Protein AF-A0A941BNI0-F1 (afdb_monomer_lite)

Secondary structure (DSSP, 8-state):
---------HHHHHHHHHHHHHHHHHHHHHHHHH--SPPPB-TTSS-HHHHHHHHTSTTSPPPHHHHHHHHHHHHHTT-S--HHHHHHHHHHHTHHHHHHHHHHHHHHHHHH----HHHHHHHHHHHHHHHHHHHHH---TTB-

pLDDT: mean 78.78, std 10.65, range [44.34, 90.88]

Radius of gyration: 21.59 Å; chains: 1; bounding box: 57×27×58 Å

Foldseek 3Di:
DDDPPPDDDPVNLVVLLVLLVVLLVVLLVVLVVPDPDDFDWDLVPADPQLNVLVVPDPPDPQDPVSVVSSQVRCVVVVNHPDVLLVSLLSCQVSVVSLVVSLVVSLVVCVVVDPDDSVSSSCSNNVVSVVSNVSSVVPDDPTGD

Organism: NCBI:txid2824119

Structure (mmCIF, N/CA/C/O backbone):
data_AF-A0A941BNI0-F1
#
_entry.id   AF-A0A941BNI0-F1
#
loop_
_atom_site.group_PDB
_atom_site.id
_atom_site.type_symbol
_atom_site.label_atom_id
_atom_site.label_alt_id
_atom_site.label_comp_id
_atom_site.label_asym_id
_atom_site.label_entity_id
_atom_site.label_seq_id
_atom_site.pdbx_PDB_ins_code
_atom_site.Cartn_x
_atom_site.Cartn_y
_atom_site.Cartn_z
_atom_site.occupancy
_atom_site.B_iso_or_equiv
_atom_site.auth_seq_id
_atom_site.auth_comp_id
_atom_site.auth_asym_id
_atom_site.auth_atom_id
_atom_site.pdbx_PDB_model_num
ATOM 1 N N . MET A 1 1 ? -34.127 12.279 32.098 1.00 46.91 1 MET A N 1
ATOM 2 C CA . MET A 1 1 ? -33.028 11.305 31.906 1.00 46.91 1 MET A CA 1
ATOM 3 C C . MET A 1 1 ? -31.739 12.084 31.678 1.00 46.91 1 MET A C 1
ATOM 5 O O . MET A 1 1 ? -31.647 12.733 30.645 1.00 46.91 1 MET A O 1
ATOM 9 N N . PRO A 1 2 ? -30.788 12.125 32.625 1.00 44.34 2 PRO A N 1
ATOM 10 C CA . PRO A 1 2 ? -29.553 12.874 32.425 1.00 44.34 2 PRO A CA 1
ATOM 11 C C . PRO A 1 2 ? -28.614 12.084 31.503 1.00 44.34 2 PRO A C 1
ATOM 13 O O . PRO A 1 2 ? -28.189 10.975 31.826 1.00 44.34 2 PRO A O 1
ATOM 16 N N . SER A 1 3 ? -28.313 12.649 30.333 1.00 49.62 3 SER A N 1
ATOM 17 C CA . SER A 1 3 ? -27.299 12.133 29.415 1.00 49.62 3 SER A CA 1
ATOM 18 C C . SER A 1 3 ? -25.926 12.255 30.072 1.00 49.62 3 SER A C 1
ATOM 20 O O . SER A 1 3 ? -25.367 13.346 30.191 1.00 49.62 3 SER A O 1
ATOM 22 N N . THR A 1 4 ? -25.382 11.131 30.526 1.00 46.72 4 THR A N 1
ATOM 23 C CA . THR A 1 4 ? -24.028 11.046 31.072 1.00 46.72 4 THR A CA 1
ATOM 24 C C . THR A 1 4 ? -23.015 11.214 29.941 1.00 46.72 4 THR A C 1
ATOM 26 O O . THR A 1 4 ? -22.580 10.252 29.309 1.00 46.72 4 THR A O 1
ATOM 29 N N . HIS A 1 5 ? -22.626 12.461 29.672 1.00 49.66 5 HIS A N 1
ATOM 30 C CA . HIS A 1 5 ? -21.441 12.772 28.878 1.00 49.66 5 HIS A CA 1
ATOM 31 C C . HIS A 1 5 ? -20.213 12.263 29.645 1.00 49.66 5 HIS A C 1
ATOM 33 O O . HIS A 1 5 ? -19.670 12.946 30.511 1.00 49.66 5 HIS A O 1
ATOM 39 N N . LYS A 1 6 ? -19.787 11.024 29.367 1.00 57.28 6 LYS A N 1
ATOM 40 C CA . LYS A 1 6 ? -18.497 10.514 29.841 1.00 57.28 6 LYS A CA 1
ATOM 41 C C . LYS A 1 6 ? -17.410 11.368 29.197 1.00 57.28 6 LYS A C 1
ATOM 43 O O . LYS A 1 6 ? -17.200 11.292 27.986 1.00 57.28 6 LYS A O 1
ATOM 48 N N . SER A 1 7 ? -16.765 12.208 30.000 1.00 58.97 7 SER A N 1
ATOM 49 C CA . SER A 1 7 ? -15.636 13.020 29.571 1.00 58.97 7 SER A CA 1
ATOM 50 C C . SER A 1 7 ? -14.543 12.103 29.023 1.00 58.97 7 SER A C 1
ATOM 52 O O . SER A 1 7 ? -14.110 11.141 29.661 1.00 58.97 7 SER A O 1
ATOM 54 N N . VAL A 1 8 ? -14.139 12.362 27.783 1.00 62.09 8 VAL A N 1
ATOM 55 C CA . VAL A 1 8 ? -13.047 11.635 27.143 1.00 62.09 8 VAL A CA 1
ATOM 56 C C . VAL A 1 8 ? -11.760 12.054 27.847 1.00 62.09 8 VAL A C 1
ATOM 58 O O . VAL A 1 8 ? -11.356 13.211 27.781 1.00 62.09 8 VAL A O 1
ATOM 61 N N . THR A 1 9 ? -11.127 11.127 28.559 1.00 72.94 9 THR A N 1
ATOM 62 C CA . THR A 1 9 ? -9.880 11.407 29.272 1.00 72.94 9 THR A CA 1
ATOM 63 C C . THR A 1 9 ? -8.697 11.349 28.304 1.00 72.94 9 THR A C 1
ATOM 65 O O . THR A 1 9 ? -8.609 10.451 27.465 1.00 72.94 9 THR A O 1
ATOM 68 N N . LEU A 1 10 ? -7.753 12.287 28.434 1.00 72.31 10 LEU A N 1
ATOM 69 C CA . LEU A 1 10 ? -6.491 12.328 27.680 1.00 72.31 10 LEU A CA 1
ATOM 70 C C . LEU A 1 10 ? -5.799 10.946 27.534 1.00 72.31 10 LEU A C 1
ATOM 72 O O . LEU A 1 10 ? -5.455 10.572 26.411 1.00 72.31 10 LEU A O 1
ATOM 76 N N . PRO A 1 11 ? -5.666 10.113 28.592 1.00 79.88 11 PRO A N 1
ATOM 77 C CA . PRO A 1 11 ? -5.078 8.775 28.464 1.00 79.88 11 PRO A CA 1
ATOM 78 C C . PRO A 1 11 ? -5.876 7.806 27.578 1.00 79.88 11 PRO A C 1
ATOM 80 O O . PRO A 1 11 ? -5.294 6.879 27.013 1.00 79.88 11 PRO A O 1
ATOM 83 N N . ALA A 1 12 ? -7.193 7.975 27.437 1.00 74.25 12 ALA A N 1
ATOM 84 C CA . ALA A 1 12 ? -8.001 7.144 26.547 1.00 74.25 12 ALA A CA 1
ATOM 85 C C . ALA A 1 12 ? -7.750 7.485 25.071 1.00 74.25 12 ALA A C 1
ATOM 87 O O . ALA A 1 12 ? -7.652 6.572 24.249 1.00 74.25 12 ALA A O 1
ATOM 88 N N . VAL A 1 13 ? -7.584 8.774 24.757 1.00 76.75 13 VAL A N 1
ATOM 89 C CA . VAL A 1 13 ? -7.248 9.257 23.407 1.00 76.75 13 VAL A CA 1
ATOM 90 C C . VAL A 1 13 ? -5.873 8.753 22.989 1.00 76.75 13 VAL A C 1
ATOM 92 O O . VAL A 1 13 ? -5.743 8.147 21.931 1.00 76.75 13 VAL A O 1
ATOM 95 N N . VAL A 1 14 ? -4.867 8.913 23.854 1.00 81.25 14 VAL A N 1
ATOM 96 C CA . VAL A 1 14 ? -3.496 8.450 23.585 1.00 81.25 14 VAL A CA 1
ATOM 97 C C . VAL A 1 14 ? -3.475 6.948 23.284 1.00 81.25 14 VAL A C 1
ATOM 99 O O . VAL A 1 14 ? -2.916 6.527 22.274 1.00 81.25 14 VAL A O 1
ATOM 102 N N . LYS A 1 15 ? -4.168 6.130 24.090 1.00 81.19 15 LYS A N 1
ATOM 103 C CA . LYS A 1 15 ? -4.287 4.680 23.845 1.00 81.19 15 LYS A CA 1
ATOM 104 C C . LYS A 1 15 ? -4.949 4.357 22.501 1.00 81.19 15 LYS A C 1
ATOM 106 O O . LYS A 1 15 ? -4.542 3.397 21.856 1.00 81.19 15 LYS A O 1
ATOM 111 N N . ALA A 1 16 ? -5.962 5.120 22.091 1.00 79.38 16 ALA A N 1
ATOM 112 C CA . ALA A 1 16 ? -6.642 4.912 20.815 1.00 79.38 16 ALA A CA 1
ATOM 113 C C . ALA A 1 16 ? -5.744 5.267 19.618 1.00 79.38 16 ALA A C 1
ATOM 115 O O . ALA A 1 16 ? -5.733 4.523 18.643 1.00 79.38 16 ALA A O 1
ATOM 116 N N . VAL A 1 17 ? -4.942 6.334 19.721 1.00 82.12 17 VAL A N 1
ATOM 117 C CA . VAL A 1 17 ? -3.948 6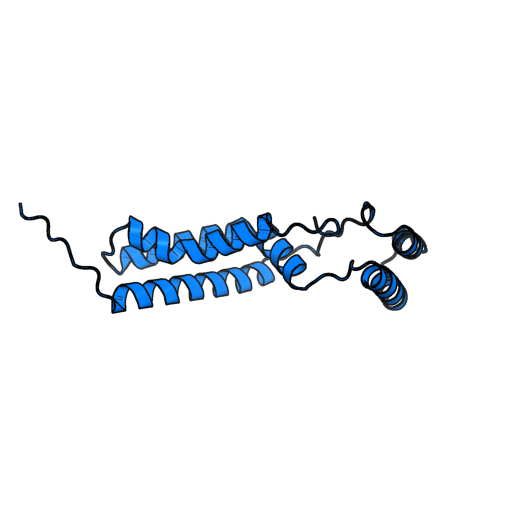.698 18.696 1.00 82.12 17 VAL A CA 1
ATOM 118 C C . VAL A 1 17 ? -2.887 5.609 18.552 1.00 82.12 17 VAL A C 1
ATOM 120 O O . VAL A 1 17 ? -2.645 5.137 17.444 1.00 82.12 17 VAL A O 1
ATOM 123 N N . PHE A 1 18 ? -2.291 5.156 19.661 1.00 86.88 18 PHE A N 1
ATOM 124 C CA . PHE A 1 18 ? -1.304 4.070 19.626 1.00 86.88 18 PHE A CA 1
ATOM 125 C C . PHE A 1 18 ? -1.883 2.785 19.038 1.00 86.88 18 PHE A C 1
ATOM 127 O O . PHE A 1 18 ? -1.211 2.105 18.268 1.00 86.88 18 PHE A O 1
ATOM 134 N N . LEU A 1 19 ? -3.139 2.472 19.357 1.00 87.00 19 LEU A N 1
ATOM 135 C CA . LEU A 1 19 ? -3.819 1.325 18.775 1.00 87.00 19 LEU A CA 1
ATOM 136 C C . LEU A 1 19 ? -4.038 1.499 17.265 1.00 87.00 19 LEU A C 1
ATOM 138 O O . LEU A 1 19 ? -3.767 0.569 16.516 1.00 87.00 19 LEU A O 1
ATOM 142 N N . GLY A 1 20 ? -4.458 2.680 16.802 1.00 85.31 20 GLY A N 1
ATOM 143 C CA . GLY A 1 20 ? -4.582 2.983 15.372 1.00 85.31 20 GLY A CA 1
ATOM 144 C C . GLY A 1 20 ? -3.252 2.853 14.617 1.00 85.31 20 GLY A C 1
ATOM 145 O O . GLY A 1 20 ? -3.214 2.280 13.529 1.00 85.31 20 GLY A O 1
ATOM 146 N N . LEU A 1 21 ? -2.146 3.304 15.218 1.00 88.50 21 LEU A N 1
ATOM 147 C CA . LEU A 1 21 ? -0.796 3.131 14.668 1.00 88.50 21 LEU A CA 1
ATOM 148 C C . LEU A 1 21 ? -0.357 1.660 14.646 1.00 88.50 21 LEU A C 1
ATOM 150 O O . LEU A 1 21 ? 0.225 1.209 13.663 1.00 88.50 21 LEU A O 1
ATOM 154 N N . ALA A 1 22 ? -0.665 0.894 15.694 1.00 89.50 22 ALA A N 1
ATOM 155 C CA . ALA A 1 22 ? -0.378 -0.538 15.734 1.00 89.50 22 ALA A CA 1
ATOM 156 C C . ALA A 1 22 ? -1.156 -1.300 14.650 1.00 89.50 22 ALA A C 1
ATOM 158 O O . ALA A 1 22 ? -0.594 -2.167 13.984 1.00 89.50 22 ALA A O 1
ATOM 159 N N . VAL A 1 23 ? -2.425 -0.938 14.425 1.00 90.12 23 VAL A N 1
ATOM 160 C CA . VAL A 1 23 ? -3.237 -1.496 13.335 1.00 90.12 23 VAL A CA 1
ATOM 161 C C . VAL A 1 23 ? -2.633 -1.140 11.980 1.00 90.12 23 VAL A C 1
ATOM 163 O O . VAL A 1 23 ? -2.523 -2.019 11.140 1.00 90.12 23 VAL A O 1
ATOM 166 N N . LEU A 1 24 ? -2.185 0.101 11.767 1.00 89.44 24 LEU A N 1
ATOM 167 C CA . LEU A 1 24 ? -1.508 0.502 10.527 1.00 89.44 24 LEU A CA 1
ATOM 168 C C . LEU A 1 24 ? -0.237 -0.325 10.255 1.00 89.44 24 LEU A C 1
ATOM 170 O O . LEU A 1 24 ? -0.025 -0.789 9.132 1.00 89.44 24 LEU A O 1
ATOM 174 N N . LEU A 1 25 ? 0.604 -0.524 11.273 1.00 90.69 25 LEU A N 1
ATOM 175 C CA . LEU A 1 25 ? 1.806 -1.355 11.156 1.00 90.69 25 LEU A CA 1
ATOM 176 C C . LEU A 1 25 ? 1.446 -2.800 10.811 1.00 90.69 25 LEU A C 1
ATOM 178 O O . LEU A 1 25 ? 2.035 -3.379 9.900 1.00 90.69 25 LEU A O 1
ATOM 182 N N . LEU A 1 26 ? 0.444 -3.359 11.491 1.00 90.88 26 LEU A N 1
ATOM 183 C CA . LEU A 1 26 ? -0.038 -4.706 11.212 1.00 90.88 26 LEU A CA 1
ATOM 184 C C . LEU A 1 26 ? -0.592 -4.820 9.787 1.00 90.88 26 LEU A C 1
ATOM 186 O O . LEU A 1 26 ? -0.243 -5.767 9.089 1.00 90.88 26 LEU A O 1
ATOM 190 N N . SER A 1 27 ? -1.380 -3.842 9.325 1.00 88.69 27 SER A N 1
ATOM 191 C CA . SER A 1 27 ? -1.874 -3.782 7.944 1.00 88.69 27 SER A CA 1
ATOM 192 C C . SER A 1 27 ? -0.737 -3.791 6.934 1.00 88.69 27 SER A C 1
ATOM 194 O O . SER A 1 27 ? -0.808 -4.523 5.954 1.00 88.69 27 SER A O 1
ATOM 196 N N . THR A 1 28 ? 0.331 -3.039 7.206 1.00 85.69 28 THR A N 1
ATOM 197 C CA . THR A 1 28 ? 1.514 -2.990 6.339 1.00 85.69 28 THR A CA 1
ATOM 198 C C . THR A 1 28 ? 2.231 -4.343 6.297 1.00 85.69 28 THR A C 1
ATOM 200 O O . THR A 1 28 ? 2.606 -4.818 5.232 1.00 85.69 28 THR A O 1
ATOM 203 N N . ILE A 1 29 ? 2.399 -5.016 7.437 1.00 88.31 29 ILE A N 1
ATOM 204 C CA . ILE A 1 29 ? 3.024 -6.348 7.471 1.00 88.31 29 ILE A CA 1
ATOM 205 C C . ILE A 1 29 ? 2.163 -7.364 6.709 1.00 88.31 29 ILE A C 1
ATOM 207 O O . ILE A 1 29 ? 2.670 -8.113 5.876 1.00 88.31 29 ILE A O 1
ATOM 211 N N . VAL A 1 30 ? 0.851 -7.372 6.960 1.00 88.06 30 VAL A N 1
ATOM 212 C CA . VAL A 1 30 ? -0.088 -8.292 6.307 1.00 88.06 30 VAL A CA 1
ATOM 213 C C . VAL A 1 30 ? -0.182 -8.020 4.804 1.00 88.06 30 VAL A C 1
ATOM 215 O O . VAL A 1 30 ? -0.281 -8.977 4.037 1.00 88.06 30 VAL A O 1
ATOM 218 N N . SER A 1 31 ? -0.089 -6.764 4.350 1.00 85.00 31 SER A N 1
ATOM 219 C CA . SER A 1 31 ? -0.066 -6.460 2.914 1.00 85.00 31 SER A CA 1
ATOM 220 C C . SER A 1 31 ? 1.132 -7.111 2.224 1.00 85.00 31 SER A C 1
ATOM 222 O O . SER A 1 31 ? 0.947 -7.824 1.245 1.00 85.00 31 SER A O 1
ATOM 224 N N . PHE A 1 32 ? 2.334 -7.003 2.804 1.00 81.75 32 PHE A N 1
ATOM 225 C CA . PHE A 1 32 ? 3.522 -7.651 2.235 1.00 81.75 32 PHE A CA 1
ATOM 226 C C . PHE A 1 32 ? 3.417 -9.183 2.197 1.00 81.75 32 PHE A C 1
ATOM 228 O O . PHE A 1 32 ? 3.935 -9.802 1.272 1.00 81.75 32 PHE A O 1
ATOM 235 N N . LEU A 1 33 ? 2.740 -9.803 3.171 1.00 84.12 33 LEU A N 1
ATOM 236 C CA . LEU A 1 33 ? 2.542 -11.260 3.213 1.00 84.12 33 LEU A CA 1
ATOM 237 C C . LEU A 1 33 ? 1.446 -11.758 2.263 1.00 84.12 33 LEU A C 1
ATOM 239 O O . LEU A 1 33 ? 1.498 -12.897 1.807 1.00 84.12 33 LEU A O 1
ATOM 243 N N . THR A 1 34 ? 0.442 -10.929 1.975 1.00 78.62 34 THR A N 1
ATOM 244 C CA . THR A 1 34 ? -0.664 -11.271 1.059 1.00 78.62 34 THR A CA 1
ATOM 245 C C . THR A 1 34 ? -0.311 -11.034 -0.407 1.00 78.62 34 THR A C 1
ATOM 247 O O . THR A 1 34 ? -1.071 -11.408 -1.303 1.00 78.62 34 THR A O 1
ATOM 250 N N . ARG A 1 35 ? 0.870 -10.473 -0.666 1.00 70.12 35 ARG A N 1
ATOM 251 C CA . ARG A 1 35 ? 1.383 -10.210 -1.997 1.00 70.12 35 ARG A CA 1
ATOM 252 C C . ARG A 1 35 ? 1.736 -11.505 -2.736 1.00 70.12 35 ARG A C 1
ATOM 254 O O . ARG A 1 35 ? 2.797 -12.089 -2.544 1.00 70.12 35 ARG A O 1
ATOM 261 N N . THR A 1 36 ? 0.866 -11.916 -3.652 1.00 65.62 36 THR A N 1
ATOM 262 C CA . THR A 1 36 ? 1.077 -13.093 -4.517 1.00 65.62 36 THR A CA 1
ATOM 263 C C . THR A 1 36 ? 1.612 -12.742 -5.909 1.00 65.62 36 THR A C 1
ATOM 265 O O . THR A 1 36 ? 2.030 -13.630 -6.648 1.00 65.62 36 THR A O 1
ATOM 268 N N . GLY A 1 37 ? 1.652 -11.453 -6.269 1.00 60.31 37 GLY A N 1
ATOM 269 C CA . GLY A 1 37 ? 2.139 -10.961 -7.559 1.00 60.31 37 GLY A CA 1
ATOM 270 C C . GLY A 1 37 ? 3.306 -9.981 -7.421 1.00 60.31 37 GLY A C 1
ATOM 271 O O . GLY A 1 37 ? 3.312 -9.110 -6.546 1.00 60.31 37 GLY A O 1
ATOM 272 N N . GLY A 1 38 ? 4.302 -10.100 -8.303 1.00 65.19 38 GLY A N 1
ATOM 273 C CA . GLY A 1 38 ? 5.387 -9.120 -8.420 1.00 65.19 38 GLY A CA 1
ATOM 274 C C . GLY A 1 38 ? 4.877 -7.700 -8.715 1.00 65.19 38 GLY A C 1
ATOM 275 O O . GLY A 1 38 ? 3.696 -7.481 -8.984 1.00 65.19 38 GLY A O 1
ATOM 276 N N . ILE A 1 39 ? 5.759 -6.703 -8.643 1.00 66.38 39 ILE A N 1
ATOM 277 C CA . ILE A 1 39 ? 5.405 -5.322 -9.005 1.00 66.38 39 ILE A CA 1
ATOM 278 C C . ILE A 1 39 ? 5.186 -5.260 -10.516 1.00 66.38 39 ILE A C 1
ATOM 280 O O . ILE A 1 39 ? 6.067 -5.655 -11.280 1.00 66.38 39 ILE A O 1
ATOM 284 N N . ARG A 1 40 ? 4.035 -4.738 -10.952 1.00 67.81 40 ARG A N 1
ATOM 285 C CA . ARG A 1 40 ? 3.844 -4.373 -12.355 1.00 67.81 40 ARG A CA 1
ATOM 286 C C . ARG A 1 40 ? 4.563 -3.058 -12.604 1.00 67.81 40 ARG A C 1
ATOM 288 O O . ARG A 1 40 ? 4.312 -2.059 -11.934 1.00 67.81 40 ARG A O 1
ATOM 295 N N . VAL A 1 41 ? 5.496 -3.088 -13.542 1.00 72.81 41 VAL A N 1
ATOM 296 C CA . VAL A 1 41 ? 6.279 -1.915 -13.909 1.00 72.81 41 VAL A CA 1
ATOM 297 C C . VAL A 1 41 ? 5.833 -1.478 -15.292 1.00 72.81 41 VAL A C 1
ATOM 299 O O . VAL A 1 41 ? 5.826 -2.284 -16.222 1.00 72.81 41 VAL A O 1
ATOM 302 N N . ASN A 1 42 ? 5.435 -0.215 -15.423 1.00 76.56 42 ASN A N 1
ATOM 303 C CA . ASN A 1 42 ? 5.076 0.355 -16.711 1.00 76.56 42 ASN A CA 1
ATOM 304 C C . ASN A 1 42 ? 6.358 0.655 -17.495 1.00 76.56 42 ASN A C 1
ATOM 306 O O . ASN A 1 42 ? 6.966 1.719 -17.354 1.00 76.56 42 ASN A O 1
ATOM 310 N N . THR A 1 43 ? 6.765 -0.305 -18.318 1.00 78.69 43 THR A N 1
ATOM 311 C CA . THR A 1 43 ? 7.963 -0.207 -19.154 1.00 78.69 43 THR A CA 1
ATOM 312 C C . THR A 1 43 ? 7.800 0.783 -20.305 1.00 78.69 43 THR A C 1
ATOM 314 O O . THR A 1 43 ? 8.802 1.222 -20.858 1.00 78.69 43 THR A O 1
ATOM 317 N N . GLU A 1 44 ? 6.575 1.173 -20.674 1.00 81.12 44 GLU A N 1
ATOM 318 C CA . GLU A 1 44 ? 6.334 2.166 -21.735 1.00 81.12 44 GLU A CA 1
ATOM 319 C C . GLU A 1 44 ? 6.760 3.569 -21.313 1.00 81.12 44 GLU A C 1
ATOM 321 O O . GLU A 1 44 ? 7.255 4.349 -22.128 1.00 81.12 44 GLU A O 1
ATOM 326 N N . ALA A 1 45 ? 6.613 3.864 -20.023 1.00 78.75 45 ALA A N 1
ATOM 327 C CA . ALA A 1 45 ? 7.018 5.132 -19.449 1.00 78.75 45 ALA A CA 1
ATOM 328 C C . ALA A 1 45 ? 8.551 5.254 -19.332 1.00 78.75 45 ALA A C 1
ATOM 330 O O . ALA A 1 45 ? 9.063 6.360 -19.195 1.00 78.75 45 ALA A O 1
ATOM 331 N N . TRP A 1 46 ? 9.307 4.153 -19.422 1.00 84.31 46 TRP A N 1
ATOM 332 C CA . TRP A 1 46 ? 10.763 4.180 -19.271 1.00 84.31 46 TRP A CA 1
ATOM 333 C C . TRP A 1 46 ? 11.478 4.983 -20.377 1.00 84.31 46 TRP A C 1
ATOM 335 O O . TRP A 1 46 ? 11.017 5.030 -21.530 1.00 84.31 46 TRP A O 1
ATOM 345 N N . PRO A 1 47 ? 12.666 5.547 -20.072 1.00 84.19 47 PRO A N 1
ATOM 346 C CA . PRO A 1 47 ? 13.542 6.126 -21.082 1.00 84.19 47 PRO A CA 1
ATOM 347 C C . PRO A 1 47 ? 13.775 5.149 -22.246 1.00 84.19 47 PRO A C 1
ATOM 349 O O . PRO A 1 47 ? 13.859 3.935 -22.024 1.00 84.19 47 PRO A O 1
ATOM 352 N N . PRO A 1 48 ? 13.892 5.642 -23.492 1.00 86.81 48 PRO A N 1
ATOM 353 C CA . PRO A 1 48 ? 14.102 4.779 -24.651 1.00 86.81 48 PRO A CA 1
ATOM 354 C C . PRO A 1 48 ? 15.364 3.914 -24.506 1.00 86.81 48 PRO A C 1
ATOM 356 O O . PRO A 1 48 ? 15.327 2.750 -24.887 1.00 86.81 48 PRO A O 1
ATOM 359 N N . SER A 1 49 ? 16.431 4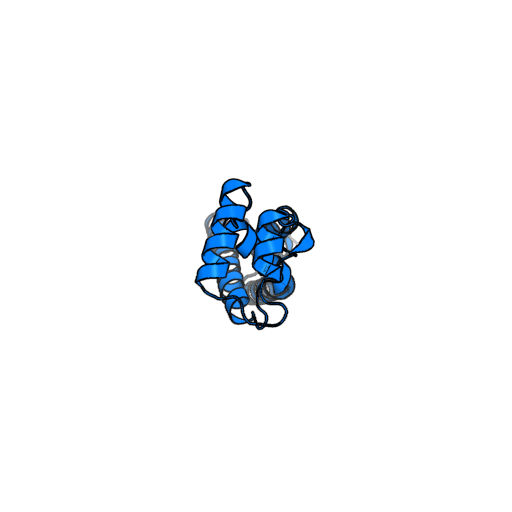.416 -23.867 1.00 87.56 49 SER A N 1
ATOM 360 C CA . SER A 1 49 ? 17.652 3.644 -23.576 1.00 87.56 49 SER A CA 1
ATOM 361 C C . SER A 1 49 ? 17.385 2.407 -22.706 1.00 87.56 49 SER A C 1
ATOM 363 O O . SER A 1 49 ? 17.833 1.309 -23.038 1.00 87.56 49 SER A O 1
ATOM 365 N N . ALA A 1 50 ? 16.600 2.553 -21.635 1.00 86.62 50 ALA A N 1
ATOM 366 C CA . ALA A 1 50 ? 16.222 1.454 -20.746 1.00 86.62 50 ALA A CA 1
ATOM 367 C C . ALA A 1 50 ? 15.308 0.427 -21.440 1.00 86.62 50 ALA A C 1
ATOM 369 O O . ALA A 1 50 ? 15.459 -0.779 -21.231 1.00 86.62 50 ALA A O 1
ATOM 370 N N . ARG A 1 51 ? 14.395 0.887 -22.308 1.00 86.75 51 ARG A N 1
ATOM 371 C CA . ARG A 1 51 ? 13.540 0.002 -23.117 1.00 86.75 51 ARG A CA 1
ATOM 372 C C . ARG A 1 51 ? 14.351 -0.846 -24.087 1.00 86.75 51 ARG A C 1
ATOM 374 O O . ARG A 1 51 ? 14.086 -2.037 -24.200 1.00 86.75 51 ARG A O 1
ATOM 381 N N . THR A 1 52 ? 15.364 -0.273 -24.733 1.00 90.25 52 THR A N 1
ATOM 382 C CA . THR A 1 52 ? 16.242 -1.028 -25.636 1.00 90.25 52 THR A CA 1
ATOM 383 C C . THR A 1 52 ? 16.948 -2.168 -24.902 1.00 90.25 52 THR A C 1
ATOM 385 O O . THR A 1 52 ? 16.974 -3.281 -25.415 1.00 90.25 52 THR A O 1
ATOM 388 N N . ILE A 1 53 ? 17.432 -1.934 -23.674 1.00 88.00 53 ILE A N 1
ATOM 389 C CA . ILE A 1 53 ? 18.088 -2.969 -22.852 1.00 88.00 53 ILE A CA 1
ATOM 390 C C . ILE A 1 53 ? 17.109 -4.092 -22.476 1.00 88.00 53 ILE A C 1
ATOM 392 O O . ILE A 1 53 ? 17.472 -5.270 -22.508 1.00 88.00 53 ILE A O 1
ATOM 396 N N . LEU A 1 54 ? 15.863 -3.741 -22.139 1.00 86.25 54 LEU A N 1
ATOM 397 C CA . LEU A 1 54 ? 14.808 -4.716 -21.850 1.00 86.25 54 LEU A CA 1
ATOM 398 C C . LEU A 1 54 ? 14.483 -5.583 -23.080 1.00 86.25 54 LEU A C 1
ATOM 400 O O . LEU A 1 54 ? 14.262 -6.785 -22.953 1.00 86.25 54 LEU A O 1
ATOM 404 N N . LEU A 1 55 ? 14.485 -4.978 -24.269 1.00 88.50 55 LEU A N 1
ATOM 405 C CA . LEU A 1 55 ? 14.165 -5.636 -25.537 1.00 88.50 55 LEU A CA 1
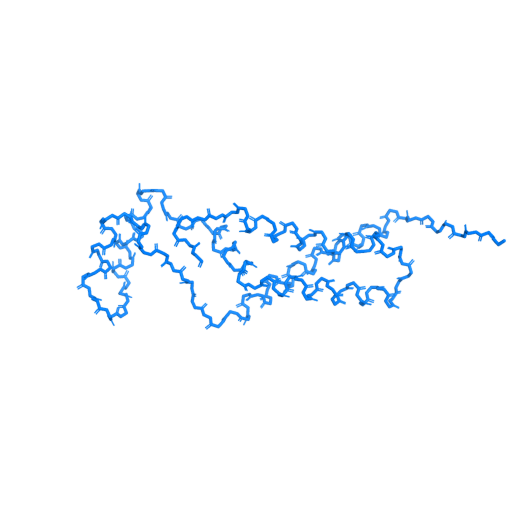ATOM 406 C C . LEU A 1 55 ? 15.322 -6.456 -26.128 1.00 88.50 55 LEU A C 1
ATOM 408 O O . LEU A 1 55 ? 15.106 -7.157 -27.111 1.00 88.50 55 LEU A O 1
ATOM 412 N N . GLU A 1 56 ? 16.520 -6.437 -25.533 1.00 89.44 56 GLU A N 1
ATOM 413 C CA . GLU A 1 56 ? 17.649 -7.270 -25.984 1.00 89.44 56 GLU A CA 1
ATOM 414 C C . GLU A 1 56 ? 17.315 -8.773 -25.958 1.00 89.44 56 GLU A C 1
ATOM 416 O O . GLU A 1 56 ? 17.882 -9.548 -26.728 1.00 89.44 56 GLU A O 1
ATOM 421 N N . ARG A 1 57 ? 16.422 -9.202 -25.053 1.00 84.88 57 ARG A N 1
ATOM 422 C CA . ARG A 1 57 ? 16.032 -10.611 -24.873 1.00 84.88 57 ARG A CA 1
ATOM 423 C C . ARG A 1 57 ? 14.529 -10.744 -24.595 1.00 84.88 57 ARG A C 1
ATOM 425 O O . ARG A 1 57 ? 14.138 -10.969 -23.447 1.00 84.88 57 ARG A O 1
ATOM 432 N N . PRO A 1 58 ? 13.666 -10.607 -25.616 1.00 83.06 58 PRO A N 1
ATOM 433 C CA . PRO A 1 58 ? 12.224 -10.660 -25.416 1.00 83.06 58 PRO A CA 1
ATOM 434 C C . PRO A 1 58 ? 11.796 -12.050 -24.925 1.00 83.06 58 PRO A C 1
ATOM 436 O O . PRO A 1 58 ? 12.209 -13.072 -25.469 1.00 83.06 58 PRO A O 1
ATOM 439 N N . GLY A 1 59 ? 10.974 -12.089 -23.875 1.00 79.19 59 GLY A N 1
ATOM 440 C CA . GLY A 1 59 ? 10.429 -13.330 -23.312 1.00 79.19 59 GLY A CA 1
ATOM 441 C C . GLY A 1 59 ? 11.385 -14.132 -22.421 1.00 79.19 59 GLY A C 1
ATOM 442 O O . GLY A 1 59 ? 10.966 -15.138 -21.854 1.00 79.19 59 GLY A O 1
ATOM 443 N N . GLN A 1 60 ? 12.638 -13.696 -22.253 1.00 85.56 60 GLN A N 1
ATOM 444 C CA . GLN A 1 60 ? 13.559 -14.292 -21.283 1.00 85.56 60 GLN A CA 1
ATOM 445 C C . GLN A 1 60 ? 13.511 -13.541 -19.944 1.00 85.56 60 GLN A C 1
ATOM 447 O O . GLN A 1 60 ? 13.269 -12.331 -19.926 1.00 85.56 60 GLN A O 1
ATOM 452 N N . PRO A 1 61 ? 13.757 -14.226 -18.811 1.00 85.06 61 PRO A N 1
ATOM 453 C CA . PRO A 1 61 ? 13.905 -13.553 -17.529 1.00 85.06 61 PRO A CA 1
ATOM 454 C C . PRO A 1 61 ? 15.077 -12.565 -17.568 1.00 85.06 61 PRO A C 1
ATOM 456 O O . PRO A 1 61 ? 16.130 -12.840 -18.149 1.00 85.06 61 PRO A O 1
ATOM 459 N N . ILE A 1 62 ? 14.884 -11.408 -16.932 1.00 85.69 62 ILE A N 1
ATOM 460 C CA . ILE A 1 62 ? 15.880 -10.335 -16.890 1.00 85.69 62 ILE A CA 1
ATOM 461 C C . ILE A 1 62 ? 17.104 -10.820 -16.112 1.00 85.69 62 ILE A C 1
ATOM 463 O O . ILE A 1 62 ? 17.005 -11.224 -14.953 1.00 85.69 62 ILE A O 1
ATOM 467 N N . THR A 1 63 ? 18.269 -10.759 -16.753 1.00 89.62 63 THR A N 1
ATOM 468 C CA . THR A 1 63 ? 19.546 -11.077 -16.099 1.00 89.62 63 THR A CA 1
ATOM 469 C C . THR A 1 63 ? 19.971 -9.969 -15.133 1.00 89.62 63 THR A C 1
ATOM 471 O O . THR A 1 63 ? 19.601 -8.805 -15.299 1.00 89.62 63 THR A O 1
ATOM 474 N N . ILE A 1 64 ? 20.798 -10.309 -14.140 1.00 88.38 64 ILE A N 1
ATOM 475 C CA . ILE A 1 64 ? 21.317 -9.350 -13.149 1.00 88.38 64 ILE A CA 1
ATOM 476 C C . ILE A 1 64 ? 22.066 -8.201 -13.846 1.00 88.38 64 ILE A C 1
ATOM 478 O O . ILE A 1 64 ? 21.885 -7.032 -13.503 1.00 88.38 64 ILE A O 1
ATOM 482 N N . GLU A 1 65 ? 22.859 -8.507 -14.872 1.00 89.25 65 GLU A N 1
ATOM 483 C CA . GLU A 1 65 ? 23.591 -7.527 -15.677 1.00 89.25 65 GLU A CA 1
ATOM 484 C C . GLU A 1 65 ? 22.662 -6.601 -16.470 1.00 89.25 65 GLU A C 1
ATOM 486 O O . GLU A 1 65 ? 22.922 -5.398 -16.553 1.00 89.25 65 GLU A O 1
ATOM 491 N N . GLN A 1 66 ? 21.577 -7.128 -17.050 1.00 88.25 66 GLN A N 1
ATOM 492 C CA . GLN A 1 66 ? 20.564 -6.296 -17.708 1.00 88.25 66 GLN A CA 1
ATOM 493 C C . GLN A 1 66 ? 19.877 -5.377 -16.701 1.00 88.25 66 GLN A C 1
ATOM 495 O O . GLN A 1 66 ? 19.764 -4.180 -16.963 1.00 88.25 66 GLN A O 1
ATOM 500 N N . TRP A 1 67 ? 19.492 -5.898 -15.532 1.00 87.81 67 TRP A N 1
ATOM 501 C CA . TRP A 1 67 ? 18.875 -5.092 -14.481 1.00 87.81 67 TRP A CA 1
ATOM 502 C C . TRP A 1 67 ? 19.798 -3.969 -14.005 1.00 87.81 67 TRP A C 1
ATOM 504 O O . TRP A 1 67 ? 19.365 -2.827 -13.905 1.00 87.81 67 TRP A O 1
ATOM 514 N N . ARG A 1 68 ? 21.093 -4.246 -13.810 1.00 88.56 68 ARG A N 1
ATOM 515 C CA . ARG A 1 68 ? 22.082 -3.226 -13.425 1.00 88.56 68 ARG A CA 1
ATOM 516 C C . ARG A 1 68 ? 22.198 -2.105 -14.467 1.00 88.56 68 ARG A C 1
ATOM 518 O O . ARG A 1 68 ? 22.352 -0.943 -14.098 1.00 88.56 68 ARG A O 1
ATOM 525 N N . ARG A 1 69 ? 22.130 -2.431 -15.764 1.00 88.69 69 ARG A N 1
ATOM 526 C CA . ARG A 1 69 ? 22.153 -1.425 -16.841 1.00 88.69 69 ARG A CA 1
ATOM 527 C C . ARG A 1 69 ? 20.864 -0.604 -16.880 1.00 88.69 69 ARG A C 1
ATOM 529 O O . ARG A 1 69 ? 20.938 0.616 -16.982 1.00 88.69 69 ARG A O 1
ATOM 536 N N . ILE A 1 70 ? 19.710 -1.254 -16.734 1.00 86.88 70 ILE A N 1
ATOM 537 C CA . ILE A 1 70 ? 18.403 -0.586 -16.645 1.00 86.88 70 ILE A CA 1
ATOM 538 C C . ILE A 1 70 ? 18.369 0.365 -15.444 1.00 86.88 70 ILE A C 1
ATOM 540 O O . ILE A 1 70 ? 17.998 1.523 -15.596 1.00 86.88 70 ILE A O 1
ATOM 544 N N . ASP A 1 71 ? 18.814 -0.085 -14.271 1.00 83.81 71 ASP A N 1
ATOM 545 C CA . ASP A 1 71 ? 18.831 0.720 -13.047 1.00 83.81 71 ASP A CA 1
ATOM 546 C C . ASP A 1 71 ? 19.755 1.943 -13.169 1.00 83.81 71 ASP A C 1
ATOM 548 O O . ASP A 1 71 ? 19.409 3.045 -12.740 1.00 83.81 71 ASP A O 1
ATOM 552 N N . LYS A 1 72 ? 20.899 1.802 -13.852 1.00 87.12 72 LYS A N 1
ATOM 553 C CA . LYS A 1 72 ? 21.787 2.931 -14.175 1.00 87.12 72 LYS A CA 1
ATOM 554 C C . LYS A 1 72 ? 21.109 3.971 -15.080 1.00 87.12 72 LYS A C 1
ATOM 556 O O . LYS A 1 72 ? 21.237 5.167 -14.835 1.00 87.12 72 LYS A O 1
ATOM 561 N N . GLU A 1 73 ? 20.389 3.529 -16.108 1.00 87.06 73 GLU A N 1
ATOM 562 C CA . GLU A 1 73 ? 19.649 4.422 -17.013 1.00 87.06 73 GLU A CA 1
ATOM 563 C C . GLU A 1 73 ? 18.445 5.081 -16.326 1.00 87.06 73 GLU A C 1
ATOM 565 O O . GLU A 1 73 ? 18.161 6.259 -16.542 1.00 87.06 73 GLU A O 1
ATOM 570 N N . LEU A 1 74 ? 17.747 4.347 -15.458 1.00 81.56 74 LEU A N 1
ATOM 571 C CA . LEU A 1 74 ? 16.642 4.891 -14.676 1.00 81.56 74 LEU A CA 1
ATOM 572 C C . LEU A 1 74 ? 17.152 5.914 -13.658 1.00 81.56 74 LEU A C 1
ATOM 574 O O . LEU A 1 74 ? 16.619 7.016 -13.588 1.00 81.56 74 LEU A O 1
ATOM 578 N N . SER A 1 75 ? 18.205 5.602 -12.904 1.00 79.25 75 SER A N 1
ATOM 579 C CA . SER A 1 75 ? 18.781 6.513 -11.906 1.00 79.25 75 SER A CA 1
ATOM 580 C C . SER A 1 75 ? 19.343 7.799 -12.520 1.00 79.25 75 SER A C 1
ATOM 582 O O . SER A 1 75 ? 19.134 8.872 -11.950 1.00 79.25 75 SER A O 1
ATOM 584 N N . SER A 1 76 ? 19.963 7.736 -13.705 1.00 81.56 76 SER A N 1
ATOM 585 C CA . SER A 1 76 ? 20.444 8.930 -14.417 1.00 81.56 76 SER A CA 1
ATOM 586 C C . SER A 1 76 ? 19.307 9.868 -14.849 1.00 81.56 76 SER A C 1
ATOM 588 O O . SER A 1 76 ? 19.489 11.084 -14.870 1.00 81.56 76 SER A O 1
ATOM 590 N N . HIS A 1 77 ? 18.110 9.328 -15.095 1.00 72.38 77 HIS A N 1
ATOM 591 C CA . HIS A 1 77 ? 16.912 10.080 -15.486 1.00 72.38 77 HIS A CA 1
ATOM 592 C C . HIS A 1 77 ? 15.964 10.391 -14.307 1.00 72.38 77 HIS A C 1
ATOM 594 O O . HIS A 1 77 ? 14.781 10.650 -14.524 1.00 72.38 77 HIS A O 1
ATOM 600 N N . LYS A 1 78 ? 16.455 10.367 -13.052 1.00 67.75 78 LYS A N 1
ATOM 601 C CA . LYS A 1 78 ? 15.651 10.512 -11.809 1.00 67.75 78 LYS A CA 1
ATOM 602 C C . LYS A 1 78 ? 14.517 9.485 -11.665 1.00 67.75 78 LYS A C 1
ATOM 604 O O . LYS A 1 78 ? 13.557 9.703 -10.934 1.00 67.75 78 LYS A O 1
ATOM 609 N N . GLY A 1 79 ? 14.628 8.362 -12.358 1.00 59.84 79 GLY A N 1
ATOM 610 C CA . GLY A 1 79 ? 13.659 7.280 -12.382 1.00 59.84 79 GLY A CA 1
ATOM 611 C C . GLY A 1 79 ? 13.924 6.136 -11.418 1.00 59.84 79 GLY A C 1
ATOM 612 O O . GLY A 1 79 ? 13.221 5.127 -11.503 1.00 59.84 79 GLY A O 1
ATOM 613 N N . SER A 1 80 ? 14.910 6.256 -10.521 1.00 57.44 80 SER A N 1
ATOM 614 C CA . SER A 1 80 ? 15.093 5.234 -9.493 1.00 57.44 80 SER A CA 1
ATOM 615 C C . SER A 1 80 ? 13.856 5.187 -8.599 1.00 57.44 80 SER A C 1
ATOM 617 O O . SER A 1 80 ? 13.288 6.209 -8.204 1.00 57.44 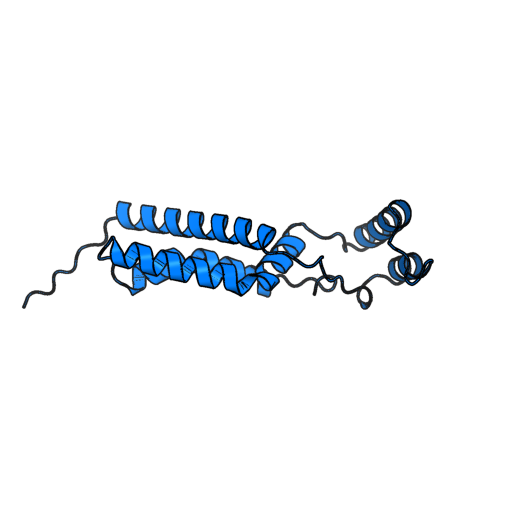80 SER A O 1
ATOM 619 N N . ALA A 1 81 ? 13.398 3.969 -8.326 1.00 59.56 81 ALA A N 1
ATOM 620 C CA . ALA A 1 81 ? 12.252 3.729 -7.471 1.00 59.56 81 ALA A CA 1
ATOM 621 C C . ALA A 1 81 ? 12.588 4.217 -6.062 1.00 59.56 81 ALA A C 1
ATOM 623 O O . ALA A 1 81 ? 13.252 3.522 -5.294 1.00 59.56 81 ALA A O 1
ATOM 624 N N . ASN A 1 82 ? 12.145 5.419 -5.703 1.00 69.31 82 ASN A N 1
ATOM 625 C CA . ASN A 1 82 ? 12.178 5.827 -4.310 1.00 69.31 82 ASN A CA 1
ATOM 626 C C . ASN A 1 82 ? 11.363 4.778 -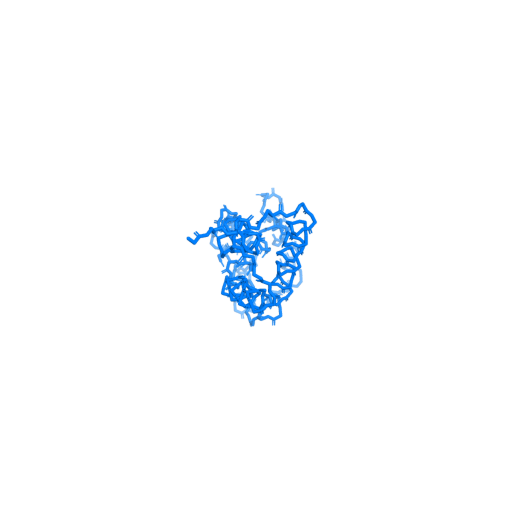3.517 1.00 69.31 82 ASN A C 1
ATOM 628 O O . ASN A 1 82 ? 10.245 4.468 -3.943 1.00 69.31 82 ASN A O 1
ATOM 632 N N . PRO A 1 83 ? 11.873 4.196 -2.414 1.00 72.12 83 PRO A N 1
ATOM 633 C CA . PRO A 1 83 ? 11.169 3.156 -1.655 1.00 72.12 83 PRO A CA 1
ATOM 634 C C . PRO A 1 83 ? 9.724 3.526 -1.288 1.00 72.12 83 PRO A C 1
ATOM 636 O O . PRO A 1 83 ? 8.859 2.658 -1.182 1.00 72.12 83 PRO A O 1
ATOM 639 N N . SER A 1 84 ? 9.438 4.825 -1.170 1.00 74.69 84 SER A N 1
ATOM 640 C CA . SER A 1 84 ? 8.087 5.360 -0.983 1.00 74.69 84 SER A CA 1
ATOM 641 C C . SER A 1 84 ? 7.108 5.006 -2.112 1.00 74.69 84 SER A C 1
ATOM 643 O O . SER A 1 84 ? 5.937 4.775 -1.828 1.00 74.69 84 SER A O 1
ATOM 645 N N . HIS A 1 85 ? 7.552 4.896 -3.366 1.00 73.31 85 HIS A N 1
ATOM 646 C CA . HIS A 1 85 ? 6.708 4.485 -4.495 1.00 73.31 85 HIS A CA 1
ATOM 647 C C . HIS A 1 85 ? 6.401 2.989 -4.484 1.00 73.31 85 HIS A C 1
ATOM 649 O O . HIS A 1 85 ? 5.291 2.591 -4.834 1.00 73.31 85 HIS A O 1
ATOM 655 N N . LEU A 1 86 ? 7.357 2.166 -4.044 1.00 75.56 86 LEU A N 1
ATOM 656 C CA . LEU A 1 86 ? 7.140 0.729 -3.863 1.00 75.56 86 LEU A CA 1
ATOM 657 C C . LEU A 1 86 ? 6.096 0.493 -2.770 1.00 75.56 86 LEU A C 1
ATOM 659 O O . LEU A 1 86 ? 5.155 -0.271 -2.965 1.00 75.56 86 LEU A O 1
ATOM 663 N N . LEU A 1 87 ? 6.227 1.215 -1.654 1.00 79.69 87 LEU A N 1
ATOM 664 C CA . LEU A 1 87 ? 5.278 1.158 -0.549 1.00 79.69 87 LEU A CA 1
ATOM 665 C C . LEU A 1 87 ? 3.904 1.713 -0.950 1.00 79.69 87 LEU A C 1
ATOM 667 O O . LEU A 1 87 ? 2.890 1.103 -0.635 1.00 79.69 87 LEU A O 1
ATOM 671 N N . ALA A 1 88 ? 3.845 2.809 -1.712 1.00 82.00 88 ALA A N 1
ATOM 672 C CA . ALA A 1 88 ? 2.588 3.329 -2.252 1.00 82.00 88 ALA A CA 1
ATOM 673 C C . ALA A 1 88 ? 1.914 2.342 -3.223 1.00 82.00 88 ALA A C 1
ATOM 675 O O . ALA A 1 88 ? 0.694 2.197 -3.212 1.00 82.00 88 ALA A O 1
ATOM 676 N N . GLY A 1 89 ? 2.685 1.636 -4.055 1.00 77.69 89 GLY A N 1
ATOM 677 C CA . GLY A 1 89 ? 2.172 0.545 -4.888 1.00 77.69 89 GLY A CA 1
ATOM 678 C C . GLY A 1 89 ? 1.596 -0.601 -4.052 1.00 77.69 89 GLY A C 1
ATOM 679 O O . GLY A 1 89 ? 0.488 -1.059 -4.318 1.00 77.69 89 GLY A O 1
ATOM 680 N N . GLU A 1 90 ? 2.307 -1.009 -3.001 1.00 81.94 90 GLU A N 1
ATOM 681 C CA . GLU A 1 90 ? 1.879 -2.075 -2.089 1.00 81.94 90 GLU A CA 1
ATOM 682 C C . GLU A 1 90 ? 0.575 -1.728 -1.360 1.00 81.94 90 GLU A C 1
ATOM 684 O O . GLU A 1 90 ? -0.382 -2.502 -1.364 1.00 81.94 90 GLU A O 1
ATOM 689 N N . VAL A 1 91 ? 0.506 -0.527 -0.786 1.00 84.31 91 VAL A N 1
ATOM 690 C CA . VAL A 1 91 ? -0.674 -0.034 -0.064 1.00 84.31 91 VAL A CA 1
ATOM 691 C C . VAL A 1 91 ? -1.890 0.060 -0.993 1.00 84.31 91 VAL A C 1
ATOM 693 O O . VAL A 1 91 ? -2.994 -0.300 -0.588 1.00 84.31 91 VAL A O 1
ATOM 696 N N . ARG A 1 92 ? -1.703 0.495 -2.250 1.00 83.75 92 ARG A N 1
ATOM 697 C CA . ARG A 1 92 ? -2.777 0.535 -3.259 1.00 83.75 92 ARG A CA 1
ATOM 698 C C . ARG A 1 92 ? -3.264 -0.860 -3.637 1.00 83.75 92 ARG A C 1
ATOM 700 O O . ARG A 1 92 ? -4.471 -1.072 -3.714 1.00 83.75 92 ARG A O 1
ATOM 707 N N . HIS A 1 93 ? -2.353 -1.807 -3.862 1.00 84.38 93 HIS A N 1
ATOM 708 C CA . HIS A 1 93 ? -2.713 -3.182 -4.214 1.00 84.38 93 HIS A CA 1
ATOM 709 C C . HIS A 1 93 ? -3.502 -3.861 -3.090 1.00 84.38 93 HIS A C 1
ATOM 711 O O . HIS A 1 93 ? -4.543 -4.475 -3.322 1.00 84.38 93 HIS A O 1
ATOM 717 N N . SE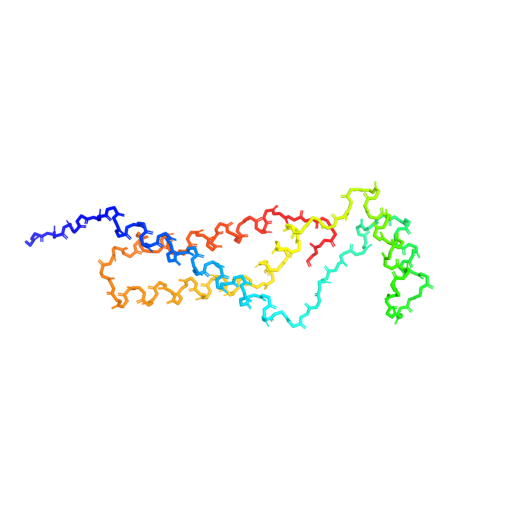R A 1 94 ? -3.040 -3.665 -1.860 1.00 86.12 94 SER A N 1
ATOM 718 C CA . SER A 1 94 ? -3.570 -4.310 -0.663 1.00 86.12 94 SER A CA 1
ATOM 719 C C . SER A 1 94 ? -4.555 -3.418 0.095 1.00 86.12 94 SER A C 1
ATOM 721 O O . SER A 1 94 ? -4.718 -3.563 1.306 1.00 86.12 94 SER A O 1
ATOM 723 N N . TRP A 1 95 ? -5.241 -2.495 -0.592 1.00 87.50 95 TRP A N 1
ATOM 724 C CA . TRP A 1 95 ? -6.128 -1.504 0.034 1.00 87.50 95 TRP A CA 1
ATOM 725 C C . TRP A 1 95 ? -7.189 -2.138 0.947 1.00 87.50 95 TRP A C 1
ATOM 727 O O . TRP A 1 95 ? -7.511 -1.610 2.014 1.00 87.50 95 TRP A O 1
ATOM 737 N N . PHE A 1 96 ? -7.685 -3.317 0.564 1.00 88.00 96 PHE A N 1
ATOM 738 C CA . PHE A 1 96 ? -8.665 -4.091 1.321 1.00 88.00 96 PHE A CA 1
ATOM 739 C C . PHE A 1 96 ? -8.136 -4.552 2.689 1.00 88.00 96 PHE A C 1
ATOM 741 O O . PHE A 1 96 ? -8.921 -4.652 3.628 1.00 88.00 96 PHE A O 1
ATOM 748 N N . VAL A 1 97 ? -6.825 -4.781 2.841 1.00 88.56 97 VAL A N 1
ATOM 749 C CA . VAL A 1 97 ? -6.190 -5.130 4.125 1.00 88.56 97 VAL A CA 1
ATOM 750 C C . VAL A 1 97 ? -6.273 -3.949 5.090 1.00 88.56 97 VAL A C 1
ATOM 752 O O . VAL A 1 97 ? -6.692 -4.114 6.236 1.00 88.56 97 VAL A O 1
ATOM 755 N N . PHE A 1 98 ? -5.948 -2.747 4.606 1.00 88.06 98 PHE A N 1
ATOM 756 C CA . PHE A 1 98 ? -5.977 -1.515 5.398 1.00 88.06 98 PHE A CA 1
ATOM 757 C C . PHE A 1 98 ? -7.397 -1.170 5.864 1.00 88.06 98 PHE A C 1
ATOM 759 O O . PHE A 1 98 ? -7.595 -0.802 7.023 1.00 88.06 98 PHE A O 1
ATOM 766 N N . PHE A 1 99 ? -8.403 -1.345 5.001 1.00 86.62 99 PHE A N 1
ATOM 767 C CA . PHE A 1 99 ? -9.805 -1.178 5.396 1.00 86.62 99 PHE A CA 1
ATOM 768 C C . PHE A 1 99 ? -10.296 -2.299 6.319 1.00 86.62 99 PHE A C 1
ATOM 770 O O . PHE A 1 99 ? -10.904 -2.022 7.354 1.00 86.62 99 PHE A O 1
ATOM 777 N N . GLY A 1 100 ? -10.025 -3.559 5.975 1.00 86.38 100 GLY A N 1
ATOM 778 C CA . GLY A 1 100 ? -10.511 -4.724 6.711 1.00 86.38 100 GLY A CA 1
ATOM 779 C C . GLY A 1 100 ? -9.999 -4.770 8.149 1.00 86.38 100 GLY A C 1
ATOM 780 O O . GLY A 1 100 ? -10.788 -4.954 9.078 1.00 86.38 100 GLY A O 1
ATOM 781 N N . LEU A 1 101 ? -8.702 -4.527 8.359 1.00 87.50 101 LEU A N 1
ATOM 782 C CA . LEU A 1 101 ? -8.112 -4.508 9.699 1.00 87.50 101 LEU A CA 1
ATOM 783 C C . LEU A 1 101 ? -8.563 -3.302 10.523 1.00 87.50 101 LEU A C 1
ATOM 785 O O . LEU A 1 101 ? -8.808 -3.453 11.720 1.00 87.50 101 LEU A O 1
ATOM 789 N N . ALA A 1 102 ? -8.750 -2.131 9.905 1.00 85.44 102 ALA A N 1
ATOM 790 C CA . ALA A 1 102 ? -9.306 -0.969 10.597 1.00 85.44 102 ALA A CA 1
ATOM 791 C C . ALA A 1 102 ? -10.741 -1.231 11.091 1.00 85.44 102 ALA A C 1
ATOM 793 O O . ALA A 1 102 ? -11.069 -0.908 12.236 1.00 85.44 102 ALA A O 1
ATOM 794 N N . ILE A 1 103 ? -11.582 -1.874 10.270 1.00 86.25 103 ILE A N 1
ATOM 795 C CA . ILE A 1 103 ? -12.948 -2.265 10.651 1.00 86.25 103 ILE A CA 1
ATOM 796 C C . ILE A 1 103 ? -12.918 -3.329 11.756 1.00 86.25 103 ILE A C 1
ATOM 798 O O . ILE A 1 103 ? -13.607 -3.180 12.766 1.00 86.25 103 ILE A O 1
ATOM 802 N N . ALA A 1 104 ? -12.093 -4.370 11.614 1.00 86.50 104 ALA A N 1
ATOM 803 C CA . ALA A 1 104 ? -11.965 -5.427 12.617 1.00 86.50 104 ALA A CA 1
ATOM 804 C C . ALA A 1 104 ? -11.509 -4.871 13.978 1.00 86.50 104 ALA A C 1
ATOM 806 O O . ALA A 1 104 ? -12.092 -5.200 15.017 1.00 86.50 104 ALA A O 1
ATOM 807 N N . ALA A 1 105 ? -10.524 -3.969 13.976 1.00 84.56 105 ALA A N 1
ATOM 808 C CA . ALA A 1 105 ? -10.049 -3.294 15.176 1.00 84.56 105 ALA A CA 1
ATOM 809 C C . ALA A 1 105 ? -11.142 -2.424 15.814 1.00 84.56 105 ALA A C 1
ATOM 811 O O . ALA A 1 105 ? -11.321 -2.453 17.033 1.00 84.56 105 ALA A O 1
ATOM 812 N N . LEU A 1 106 ? -11.924 -1.700 15.007 1.00 84.62 106 LEU A N 1
ATOM 813 C CA . LEU A 1 106 ? -13.053 -0.911 15.495 1.00 84.62 106 LEU A CA 1
ATOM 814 C C . LEU A 1 106 ? -14.126 -1.795 16.151 1.00 84.62 106 LEU A C 1
ATOM 816 O O . LEU A 1 106 ? -14.591 -1.477 17.248 1.00 84.62 106 LEU A O 1
ATOM 820 N N . CYS A 1 107 ? -14.493 -2.918 15.527 1.00 84.69 107 CYS A N 1
ATOM 821 C CA . CYS A 1 107 ? -15.436 -3.890 16.087 1.00 84.69 107 CYS A CA 1
ATOM 822 C C . CYS A 1 107 ? -14.938 -4.463 17.423 1.00 84.69 107 CYS A C 1
ATOM 824 O O . CYS A 1 107 ? -15.703 -4.546 18.387 1.00 84.69 107 CYS A O 1
ATOM 826 N N . PHE A 1 108 ? -13.649 -4.802 17.506 1.00 84.06 108 PHE A N 1
ATOM 827 C CA . PHE A 1 108 ? -13.027 -5.318 18.725 1.00 84.06 108 PHE A CA 1
ATOM 828 C C . PHE A 1 108 ? -13.018 -4.279 19.855 1.00 84.06 108 PHE A C 1
ATOM 830 O O . PHE A 1 108 ? -13.426 -4.570 20.981 1.00 84.06 108 PHE A O 1
ATOM 837 N N . VAL A 1 109 ? -12.637 -3.034 19.556 1.00 79.12 109 VAL A N 1
ATOM 838 C CA . VAL A 1 109 ? -12.630 -1.938 20.538 1.00 79.12 109 VAL A CA 1
ATOM 839 C C . VAL A 1 109 ? -14.037 -1.601 21.005 1.00 79.12 109 VAL A C 1
ATOM 841 O O . VAL A 1 109 ? -14.237 -1.405 22.201 1.00 79.12 109 VAL A O 1
ATOM 844 N N . ARG A 1 110 ? -15.023 -1.589 20.102 1.00 77.00 110 ARG A N 1
ATOM 845 C CA . ARG A 1 110 ? -16.429 -1.348 20.450 1.00 77.00 110 ARG A CA 1
ATOM 846 C C . ARG A 1 110 ? -16.979 -2.418 21.393 1.00 77.00 110 ARG A C 1
ATOM 848 O O . ARG A 1 110 ? -17.795 -2.101 22.253 1.00 77.00 110 ARG A O 1
ATOM 855 N N . ARG A 1 111 ? -16.519 -3.666 21.264 1.00 80.56 111 ARG A N 1
ATOM 856 C CA . ARG A 1 111 ? -16.882 -4.752 22.184 1.00 80.56 111 ARG A CA 1
ATOM 857 C C . ARG A 1 111 ? -16.272 -4.565 23.577 1.00 80.56 111 ARG A C 1
ATOM 859 O O . ARG A 1 111 ? -16.901 -4.934 24.560 1.00 80.56 111 ARG A O 1
ATOM 866 N N . LEU A 1 112 ? -15.066 -4.004 23.665 1.00 77.12 112 LEU A N 1
ATOM 867 C CA . LEU A 1 112 ? -14.313 -3.890 24.919 1.00 77.12 112 LEU A CA 1
ATOM 868 C C . LEU A 1 112 ? -14.474 -2.549 25.641 1.00 77.12 112 LEU A C 1
ATOM 870 O O . LEU A 1 112 ? -14.242 -2.477 26.848 1.00 77.12 112 LEU A O 1
ATOM 874 N N . ARG A 1 113 ? -14.805 -1.465 24.932 1.00 67.81 113 ARG A N 1
ATOM 875 C CA . ARG A 1 113 ? -14.872 -0.115 25.504 1.00 67.81 113 ARG A CA 1
ATOM 876 C C . ARG A 1 113 ? -16.067 0.678 24.972 1.00 67.81 113 ARG A C 1
ATOM 878 O O . ARG A 1 113 ? -16.230 0.791 23.759 1.00 67.81 113 ARG A O 1
ATOM 885 N N . PRO A 1 114 ? -16.833 1.347 25.854 1.00 65.12 114 PRO A N 1
ATOM 886 C CA . PRO A 1 114 ? -17.875 2.287 25.461 1.00 65.12 114 PRO A CA 1
ATOM 887 C C . PRO A 1 114 ? -17.250 3.651 25.120 1.00 65.12 114 PRO A C 1
ATOM 889 O O . PRO A 1 114 ? -17.456 4.636 25.827 1.00 65.12 114 PRO A O 1
ATOM 892 N N . LEU A 1 115 ? -16.423 3.703 24.076 1.00 66.81 115 LEU A N 1
ATOM 893 C CA . LEU A 1 115 ? -16.012 4.970 23.470 1.00 66.81 115 LEU A CA 1
ATOM 894 C C . LEU A 1 115 ? -17.128 5.465 22.535 1.00 66.81 115 LEU A C 1
ATOM 896 O O . LEU A 1 115 ? -17.803 4.638 21.914 1.00 66.81 115 LEU A O 1
ATOM 900 N N . PRO A 1 116 ? -17.324 6.789 22.392 1.00 72.81 116 PRO A N 1
ATOM 901 C CA . PRO A 1 116 ? -18.244 7.324 21.399 1.00 72.81 116 PRO A CA 1
ATOM 902 C C . PRO A 1 116 ? -17.869 6.787 20.008 1.00 72.81 116 PRO A C 1
ATOM 904 O O . PRO A 1 116 ? -16.692 6.852 19.634 1.00 72.81 116 PRO A O 1
ATOM 907 N N . PRO A 1 117 ? -18.836 6.270 19.231 1.00 70.44 117 PRO A N 1
ATOM 908 C CA . PRO A 1 117 ? -18.558 5.527 18.002 1.00 70.44 117 PRO A CA 1
ATOM 909 C C . PRO A 1 117 ? -17.796 6.360 16.967 1.00 70.44 117 PRO A C 1
ATOM 911 O O . PRO A 1 117 ? -16.931 5.833 16.276 1.00 70.44 117 PRO A O 1
ATOM 914 N N . VAL A 1 118 ? -18.063 7.667 16.918 1.00 75.88 118 VAL A N 1
ATOM 915 C CA . VAL A 1 118 ? -17.403 8.605 16.002 1.00 75.88 118 VAL A CA 1
ATOM 916 C C . VAL A 1 118 ? -15.926 8.795 16.361 1.00 75.88 118 VAL A C 1
ATOM 918 O O . VAL A 1 118 ? -15.065 8.663 15.498 1.00 75.88 118 VAL A O 1
ATOM 921 N N . PHE A 1 119 ? -15.610 9.033 17.639 1.00 74.12 119 PHE A N 1
ATOM 922 C CA . PHE A 1 119 ? -14.227 9.237 18.087 1.00 74.12 119 PHE A CA 1
ATOM 923 C C . PHE A 1 119 ? -13.382 7.970 17.957 1.00 74.12 119 PHE A C 1
ATOM 925 O O . PHE A 1 119 ? -12.236 8.044 17.518 1.00 74.12 119 PHE A O 1
ATOM 932 N N . ALA A 1 120 ? -13.945 6.809 18.309 1.00 72.31 120 ALA A N 1
ATOM 933 C CA . ALA A 1 120 ? -13.267 5.531 18.118 1.00 72.31 120 ALA A CA 1
ATOM 934 C C . ALA A 1 120 ? -13.023 5.255 16.629 1.00 72.31 120 ALA A C 1
ATOM 936 O O . ALA A 1 120 ? -11.912 4.887 16.266 1.00 72.31 120 ALA A O 1
ATOM 937 N N . GLY A 1 121 ? -14.027 5.496 15.778 1.00 76.94 121 GLY A N 1
ATOM 938 C CA . GLY A 1 121 ? -13.899 5.370 14.328 1.00 76.94 121 GLY A CA 1
ATOM 939 C C . GLY A 1 121 ? -12.726 6.187 13.801 1.00 76.94 121 GLY A C 1
ATOM 940 O O . GLY A 1 121 ? -11.777 5.614 13.281 1.00 76.94 121 GLY A O 1
ATOM 941 N N . ILE A 1 122 ? -12.742 7.502 14.033 1.00 80.12 122 ILE A N 1
ATOM 942 C CA . ILE A 1 122 ? -11.710 8.415 13.527 1.00 80.12 122 ILE A CA 1
ATOM 943 C C . ILE A 1 122 ? -10.319 8.034 14.049 1.00 80.12 122 ILE A C 1
ATOM 945 O O . ILE A 1 122 ? -9.395 7.903 13.257 1.00 80.12 122 ILE A O 1
ATOM 949 N N . LEU A 1 123 ? -10.144 7.815 15.356 1.00 81.12 123 LEU A N 1
ATOM 950 C CA . LEU A 1 123 ? -8.812 7.565 15.927 1.00 81.12 123 LEU A CA 1
ATOM 951 C C . LEU A 1 123 ? -8.192 6.236 15.468 1.00 81.12 123 LEU A C 1
ATOM 953 O O . LEU A 1 123 ? -6.973 6.154 15.330 1.00 81.12 123 LEU A O 1
ATOM 957 N N . LEU A 1 124 ? -9.011 5.209 15.220 1.00 79.88 124 LEU A N 1
ATOM 958 C CA . LEU A 1 124 ? -8.535 3.903 14.755 1.00 79.88 124 LEU A CA 1
ATOM 959 C C . LEU A 1 124 ? -8.342 3.843 13.238 1.00 79.88 124 LEU A C 1
ATOM 961 O O . LEU A 1 124 ? -7.382 3.229 12.772 1.00 79.88 124 LEU A O 1
ATOM 965 N N . SER A 1 125 ? -9.237 4.458 12.462 1.00 82.94 125 SER A N 1
ATOM 966 C CA . SER A 1 125 ? -9.209 4.349 11.002 1.00 82.94 125 SER A CA 1
ATOM 967 C C . SER A 1 125 ? -8.415 5.460 10.322 1.00 82.94 125 SER A C 1
ATOM 969 O O . SER A 1 125 ? -7.926 5.233 9.217 1.00 82.94 125 SER A O 1
ATOM 971 N N . ALA A 1 126 ? -8.244 6.634 10.945 1.00 85.81 126 ALA A N 1
ATOM 972 C CA . ALA A 1 126 ? -7.536 7.759 10.327 1.00 85.81 126 ALA A CA 1
ATOM 973 C C . ALA A 1 126 ? -6.100 7.421 9.895 1.00 85.81 126 ALA A C 1
ATOM 975 O O . ALA A 1 126 ? -5.752 7.788 8.777 1.00 85.81 126 ALA A O 1
ATOM 976 N N . PRO A 1 127 ? -5.275 6.685 10.670 1.00 86.38 127 PRO A N 1
ATOM 977 C CA . PRO A 1 127 ? -3.929 6.326 10.220 1.00 86.38 127 PRO A CA 1
ATOM 978 C C . PRO A 1 127 ? -3.930 5.473 8.941 1.00 86.38 127 PRO A C 1
ATOM 980 O O . PRO A 1 127 ? -3.166 5.746 8.019 1.00 86.38 127 PRO A O 1
ATOM 983 N N . ASN A 1 128 ? -4.827 4.484 8.849 1.00 86.25 128 ASN A N 1
ATOM 984 C CA . ASN A 1 128 ? -4.975 3.638 7.657 1.00 86.25 128 ASN A CA 1
ATOM 985 C C . ASN A 1 128 ? -5.537 4.436 6.471 1.00 86.25 128 ASN A C 1
ATOM 987 O O . ASN A 1 128 ? -5.038 4.314 5.356 1.00 86.25 128 ASN A O 1
ATOM 991 N N . GLY A 1 129 ? -6.531 5.295 6.714 1.00 85.94 129 GLY A N 1
ATOM 992 C CA . GLY A 1 129 ? -7.110 6.166 5.692 1.00 85.94 129 GLY A CA 1
ATOM 993 C C . GLY A 1 129 ? -6.103 7.171 5.131 1.00 85.94 129 GLY A C 1
ATOM 994 O O . GLY A 1 129 ? -6.018 7.334 3.919 1.00 85.94 129 GLY A O 1
ATOM 995 N N . LEU A 1 130 ? -5.290 7.795 5.987 1.00 87.94 130 LEU A N 1
ATOM 996 C CA . LEU A 1 130 ? -4.219 8.700 5.565 1.00 87.94 130 LEU A CA 1
ATOM 997 C C . LEU A 1 130 ? -3.134 7.966 4.774 1.00 87.94 130 LEU A C 1
ATOM 999 O O . LEU A 1 130 ? -2.686 8.488 3.759 1.00 87.94 130 LEU A O 1
ATOM 1003 N N . ALA A 1 131 ? -2.743 6.758 5.192 1.00 84.94 131 ALA A N 1
ATOM 1004 C CA . ALA A 1 131 ? -1.778 5.946 4.451 1.00 84.94 131 ALA A CA 1
ATOM 1005 C C . ALA A 1 131 ? -2.297 5.579 3.052 1.00 84.94 131 ALA A C 1
ATOM 1007 O O . ALA A 1 131 ? -1.561 5.695 2.075 1.00 84.94 131 ALA A O 1
ATOM 1008 N N . LEU A 1 132 ? -3.577 5.212 2.943 1.00 86.31 132 LEU A N 1
ATOM 1009 C CA . LEU A 1 132 ? -4.228 4.955 1.660 1.00 86.31 132 LEU A CA 1
ATOM 1010 C C . LEU A 1 132 ? -4.274 6.214 0.792 1.00 86.31 132 LEU A C 1
ATOM 1012 O O . LEU A 1 132 ? -3.835 6.175 -0.352 1.00 86.31 132 LEU A O 1
ATOM 1016 N N . LEU A 1 133 ? -4.744 7.341 1.331 1.00 87.00 133 LEU A N 1
ATOM 1017 C CA . LEU A 1 133 ? -4.799 8.606 0.595 1.00 87.00 133 LEU A CA 1
ATOM 1018 C C . LEU A 1 133 ? -3.413 9.040 0.106 1.00 87.00 133 LEU A C 1
ATOM 1020 O O . LEU A 1 133 ? -3.267 9.411 -1.055 1.00 87.00 133 LEU A O 1
ATOM 1024 N N . ALA A 1 134 ? -2.391 8.936 0.957 1.00 85.50 134 ALA A N 1
ATOM 1025 C CA . ALA A 1 134 ? -1.014 9.223 0.581 1.00 85.50 134 ALA A CA 1
ATOM 1026 C C . ALA A 1 134 ? -0.519 8.275 -0.521 1.00 85.50 134 ALA A C 1
ATOM 1028 O O . ALA A 1 134 ? 0.114 8.723 -1.470 1.00 85.50 134 ALA A O 1
ATOM 1029 N N . ALA A 1 135 ? -0.849 6.984 -0.447 1.00 84.00 135 ALA A N 1
ATOM 1030 C CA . ALA A 1 135 ? -0.474 6.008 -1.465 1.00 84.00 135 ALA A CA 1
ATOM 1031 C C . ALA A 1 135 ? -1.151 6.265 -2.823 1.00 84.00 135 ALA A C 1
ATOM 1033 O O . ALA A 1 135 ? -0.525 6.073 -3.863 1.00 84.00 135 ALA A O 1
ATOM 1034 N N . PHE A 1 136 ? -2.406 6.725 -2.827 1.00 82.19 136 PHE A N 1
ATOM 1035 C CA . PHE A 1 136 ? -3.115 7.116 -4.050 1.00 82.19 136 PHE A CA 1
ATOM 1036 C C . PHE A 1 136 ? -2.658 8.466 -4.608 1.00 82.19 136 PHE A C 1
ATOM 1038 O O . PHE A 1 136 ? -2.651 8.632 -5.823 1.00 82.19 136 PHE A O 1
ATOM 1045 N N . ALA A 1 137 ? -2.248 9.406 -3.756 1.00 82.94 137 ALA A N 1
ATOM 1046 C CA . ALA A 1 137 ? -1.665 10.674 -4.192 1.00 82.94 137 ALA A CA 1
ATOM 1047 C C . ALA A 1 137 ? -0.231 10.504 -4.725 1.00 82.94 137 ALA A C 1
ATOM 1049 O O . ALA A 1 137 ? 0.201 11.251 -5.601 1.00 82.94 137 ALA A O 1
ATOM 1050 N N . HIS A 1 138 ? 0.508 9.513 -4.219 1.00 75.69 138 HIS A N 1
ATOM 1051 C CA . HIS A 1 138 ? 1.900 9.261 -4.585 1.00 75.69 138 HIS A CA 1
ATOM 1052 C C . HIS A 1 138 ? 2.012 8.297 -5.770 1.00 75.69 138 HIS A C 1
ATOM 1054 O O . HIS A 1 138 ? 2.514 7.175 -5.661 1.00 75.69 138 HIS A O 1
ATOM 1060 N N . THR A 1 139 ? 1.523 8.734 -6.930 1.00 64.94 139 THR A N 1
ATOM 1061 C CA . THR A 1 139 ? 1.645 7.986 -8.186 1.00 64.94 139 THR A CA 1
ATOM 1062 C C . THR A 1 139 ? 2.963 8.298 -8.885 1.00 64.94 139 THR A C 1
ATOM 1064 O O . THR A 1 139 ? 3.271 9.461 -9.138 1.00 64.94 139 THR A O 1
ATOM 1067 N N . HIS A 1 140 ? 3.722 7.264 -9.251 1.00 65.00 140 HIS A N 1
ATOM 1068 C CA . HIS A 1 140 ? 4.897 7.409 -10.112 1.00 65.00 140 HIS A CA 1
ATOM 1069 C C . HIS A 1 140 ? 4.583 6.868 -11.510 1.00 65.00 140 HIS A C 1
ATOM 1071 O O . HIS A 1 140 ? 4.004 5.784 -11.601 1.00 65.00 140 HIS A O 1
ATOM 1077 N N . PRO A 1 141 ? 5.010 7.534 -12.597 1.00 61.25 141 PRO A N 1
ATOM 1078 C CA . PRO A 1 141 ? 4.709 7.104 -13.967 1.00 61.25 141 PRO A CA 1
ATOM 1079 C C . PRO A 1 141 ? 5.194 5.683 -14.303 1.00 61.25 141 PRO A C 1
ATOM 1081 O O . PRO A 1 141 ? 4.643 5.035 -15.187 1.00 61.25 141 PRO A O 1
ATOM 1084 N N . TYR A 1 142 ? 6.199 5.177 -13.583 1.00 61.16 142 TYR A N 1
ATOM 1085 C CA . TYR A 1 142 ? 6.776 3.845 -13.810 1.00 61.16 142 TYR A CA 1
ATOM 1086 C C . TYR A 1 142 ? 6.079 2.713 -13.045 1.00 61.16 142 TYR A C 1
ATOM 1088 O O . TYR A 1 142 ? 6.331 1.553 -13.353 1.00 61.16 142 TYR A O 1
ATOM 1096 N N . TYR A 1 143 ? 5.212 3.010 -12.073 1.00 58.44 143 TYR A N 1
ATOM 1097 C CA . TYR A 1 143 ? 4.630 2.003 -11.180 1.00 58.44 143 TYR A CA 1
ATOM 1098 C C . TYR A 1 143 ? 3.102 2.066 -11.205 1.00 58.44 143 TYR A C 1
ATOM 1100 O O . TYR A 1 143 ? 2.500 2.983 -10.635 1.00 58.44 143 TYR A O 1
ATOM 1108 N N . SER A 1 144 ? 2.497 1.072 -11.860 1.00 53.75 144 SER A N 1
ATOM 1109 C CA . SER A 1 144 ? 1.045 0.880 -11.957 1.00 53.75 144 SER A CA 1
ATOM 1110 C C . SER A 1 144 ? 0.541 -0.086 -10.894 1.00 53.75 144 SER A C 1
ATOM 1112 O O . SER A 1 144 ? 1.020 -1.245 -10.911 1.00 53.75 144 SER A O 1
#

Sequence (144 aa):
MPSTHKSVTLPAVVKAVFLGLAVLLLSTIVSFLTRTGGIRVNTEAWPPSARTILLERPGQPITIEQWRRIDKELSSHKGSANPSHLLAGEVRHSWFVFFGLAIAALCFVRRLRPLPPVFAGILLSAPNGLALLAAFAHTHPYYS